Protein AF-A0AA39A8Y6-F1 (afdb_monomer)

Structure (mmCIF, N/CA/C/O backbone):
data_AF-A0AA39A8Y6-F1
#
_entry.id   AF-A0AA39A8Y6-F1
#
loop_
_atom_site.group_PDB
_atom_site.id
_atom_site.type_symbol
_atom_site.label_atom_id
_atom_site.label_alt_id
_atom_site.label_comp_id
_atom_site.label_asym_id
_atom_site.label_entity_id
_atom_site.label_seq_id
_atom_site.pdbx_PDB_ins_code
_atom_site.Cartn_x
_atom_site.Cartn_y
_atom_site.Cartn_z
_atom_site.occupancy
_atom_site.B_iso_or_equiv
_atom_site.auth_seq_id
_atom_site.auth_comp_id
_atom_site.auth_asym_id
_atom_site.auth_atom_id
_atom_site.pdbx_PDB_model_num
ATO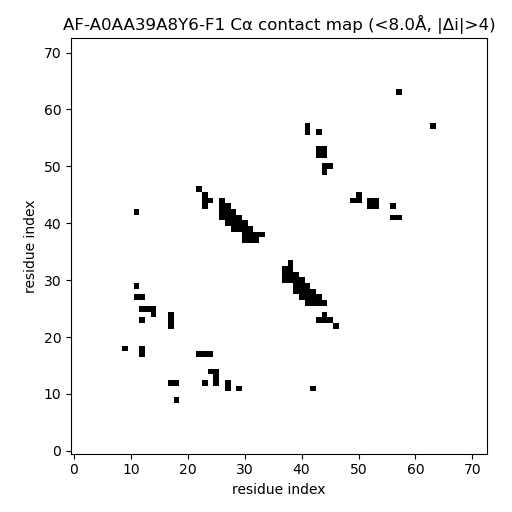M 1 N N . MET A 1 1 ? -1.955 -8.593 -27.105 1.00 43.09 1 MET A N 1
ATOM 2 C CA . MET A 1 1 ? -0.820 -9.163 -26.344 1.00 43.09 1 MET A CA 1
ATOM 3 C C . MET A 1 1 ? -1.340 -9.540 -24.958 1.00 43.09 1 MET A C 1
ATOM 5 O O . MET A 1 1 ? -1.685 -8.661 -24.182 1.00 43.09 1 MET A O 1
ATOM 9 N N . ASN A 1 2 ? -1.592 -10.831 -24.727 1.00 40.03 2 ASN A N 1
ATOM 10 C CA . ASN A 1 2 ? -2.421 -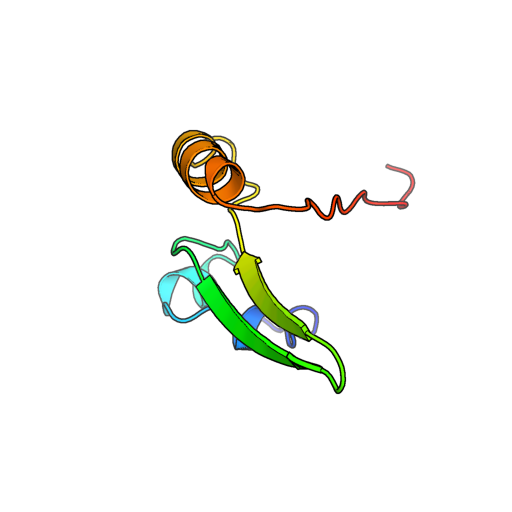11.346 -23.626 1.00 40.03 2 ASN A CA 1
ATOM 11 C C . ASN A 1 2 ? -1.715 -11.243 -22.256 1.00 40.03 2 ASN A C 1
ATOM 13 O O . ASN A 1 2 ? -1.011 -12.171 -21.866 1.00 40.03 2 ASN A O 1
ATOM 17 N N . LYS A 1 3 ? -1.965 -10.174 -21.484 1.00 53.81 3 LYS A N 1
ATOM 18 C CA . LYS A 1 3 ? -1.612 -10.065 -20.050 1.00 53.81 3 LYS A CA 1
ATOM 19 C C . LYS A 1 3 ? -2.535 -10.936 -19.169 1.00 53.81 3 LYS A C 1
ATOM 21 O O . LYS A 1 3 ? -3.143 -10.447 -18.221 1.00 53.81 3 LYS A O 1
ATOM 26 N N . ARG A 1 4 ? -2.682 -12.235 -19.473 1.00 47.97 4 ARG A N 1
ATOM 27 C CA . ARG A 1 4 ? -3.541 -13.160 -18.689 1.00 47.97 4 ARG A CA 1
ATOM 28 C C . ARG A 1 4 ? -3.133 -13.254 -17.207 1.00 47.97 4 ARG A C 1
ATOM 30 O O . ARG A 1 4 ? -3.948 -13.657 -16.387 1.00 47.97 4 ARG A O 1
ATOM 37 N N . SER A 1 5 ? -1.909 -12.853 -16.868 1.00 59.97 5 SER A N 1
ATOM 38 C CA . SER A 1 5 ? -1.300 -12.928 -15.536 1.00 59.97 5 SER A CA 1
ATOM 39 C C . SER A 1 5 ? -1.617 -11.762 -14.580 1.00 59.97 5 SER A C 1
ATOM 41 O O . SER A 1 5 ? -1.258 -11.857 -13.415 1.00 59.97 5 SER A O 1
ATOM 43 N N . PHE A 1 6 ? -2.323 -10.702 -15.004 1.00 62.88 6 PHE A N 1
ATOM 44 C CA . PHE A 1 6 ? -2.547 -9.490 -14.179 1.00 62.88 6 PHE A CA 1
ATOM 45 C C . PHE A 1 6 ? -3.994 -9.278 -13.701 1.00 62.88 6 PHE A C 1
ATOM 47 O O . PHE A 1 6 ? -4.364 -8.183 -13.285 1.00 62.88 6 PHE A O 1
ATOM 54 N N . LYS A 1 7 ? -4.828 -10.325 -13.716 1.00 69.06 7 LYS A N 1
ATOM 55 C CA . LYS A 1 7 ? -6.271 -10.220 -13.420 1.00 69.06 7 LYS A CA 1
ATOM 56 C C . LYS A 1 7 ? -6.590 -9.552 -12.071 1.00 69.06 7 LYS A C 1
ATOM 58 O O . LYS A 1 7 ? -7.598 -8.865 -11.970 1.00 69.06 7 LYS A O 1
ATOM 63 N N . TYR A 1 8 ? -5.758 -9.764 -11.051 1.00 71.81 8 TYR A N 1
ATOM 64 C CA . TYR A 1 8 ? -5.980 -9.206 -9.714 1.00 71.81 8 TYR A CA 1
ATOM 65 C C . TYR A 1 8 ? -5.463 -7.770 -9.560 1.00 71.81 8 TYR A C 1
ATOM 67 O O . TYR A 1 8 ? -6.093 -6.996 -8.849 1.00 71.81 8 TYR A O 1
ATOM 75 N N . ALA A 1 9 ? -4.393 -7.388 -10.267 1.00 72.12 9 ALA A N 1
ATOM 76 C CA . ALA A 1 9 ? -3.891 -6.009 -10.268 1.00 72.12 9 ALA A CA 1
ATOM 77 C C . ALA A 1 9 ? -4.938 -5.034 -10.835 1.00 72.12 9 ALA A C 1
ATOM 79 O O . ALA A 1 9 ? -5.153 -3.957 -10.297 1.00 72.12 9 ALA A O 1
ATOM 80 N N . TRP A 1 10 ? -5.718 -5.481 -11.824 1.00 71.50 10 TRP A N 1
ATOM 81 C CA . TRP A 1 10 ? -6.793 -4.692 -12.438 1.00 71.50 10 TRP A CA 1
ATOM 82 C C . TRP A 1 10 ? -7.934 -4.315 -11.486 1.00 71.50 10 TRP A C 1
ATOM 84 O O . TRP A 1 10 ? -8.729 -3.438 -11.808 1.00 71.50 10 TRP A O 1
ATOM 94 N N . VAL A 1 11 ? -8.059 -4.990 -10.340 1.00 74.81 11 VAL A N 1
ATOM 95 C CA . VAL A 1 11 ? -9.048 -4.618 -9.316 1.00 74.81 11 VAL A CA 1
ATOM 96 C C . VAL A 1 11 ? -8.621 -3.338 -8.588 1.00 74.81 11 VAL A C 1
ATOM 98 O O . VAL A 1 11 ? -9.477 -2.600 -8.101 1.00 74.81 11 VAL A O 1
ATOM 101 N N . LEU A 1 12 ? -7.312 -3.080 -8.518 1.00 72.69 12 LEU A N 1
ATOM 102 C CA . LEU A 1 12 ? -6.720 -1.935 -7.830 1.00 72.69 12 LEU A CA 1
ATOM 103 C C . LEU A 1 12 ? -6.299 -0.826 -8.804 1.00 72.69 12 LEU A C 1
ATOM 105 O O . LEU A 1 12 ? -6.425 0.344 -8.450 1.00 72.69 12 LEU A O 1
ATOM 109 N N . ASP A 1 13 ? -5.890 -1.170 -10.025 1.00 73.75 13 ASP A N 1
ATOM 110 C CA . ASP A 1 13 ? -5.513 -0.207 -11.063 1.00 73.75 13 ASP A CA 1
ATOM 111 C C . ASP A 1 13 ? -6.754 0.495 -11.634 1.00 73.75 13 ASP A C 1
ATOM 113 O O . ASP A 1 13 ? -7.628 -0.139 -12.242 1.00 73.75 13 ASP A O 1
ATOM 117 N N . LYS A 1 14 ? -6.824 1.819 -11.487 1.00 70.12 14 LYS A N 1
ATOM 118 C CA . LYS A 1 14 ? -7.971 2.627 -11.944 1.00 70.12 14 LYS A CA 1
ATOM 119 C C . LYS A 1 14 ? -7.686 3.379 -13.234 1.00 70.12 14 LYS A C 1
ATOM 121 O O . LYS A 1 14 ? -8.628 3.754 -13.938 1.00 70.12 14 LYS A O 1
ATOM 126 N N . LEU A 1 15 ? -6.419 3.630 -13.549 1.00 71.31 15 LEU A N 1
ATOM 127 C CA . LEU A 1 15 ? -6.034 4.438 -14.696 1.00 71.31 15 LEU A CA 1
ATOM 128 C C . LEU A 1 15 ? -5.739 3.560 -15.914 1.00 71.31 15 LEU A C 1
ATOM 130 O O . LEU A 1 15 ? -5.034 2.557 -15.847 1.00 71.31 15 LEU A O 1
ATOM 134 N N . LYS A 1 16 ? -6.196 4.002 -17.089 1.00 71.19 16 LYS A N 1
ATOM 135 C CA . LYS A 1 16 ? -5.921 3.312 -18.361 1.00 71.19 16 LYS A CA 1
ATOM 136 C C . LYS A 1 16 ? -4.415 3.182 -18.643 1.00 71.19 16 LYS A C 1
ATOM 138 O O . LYS A 1 16 ? -3.974 2.177 -19.192 1.00 71.19 16 LYS A O 1
ATOM 143 N N . VAL A 1 17 ? -3.629 4.175 -18.219 1.00 73.06 17 VAL A N 1
ATOM 144 C CA . VAL A 1 17 ? -2.166 4.174 -18.364 1.00 73.06 17 VAL A CA 1
ATOM 145 C C . VAL A 1 17 ? -1.495 3.088 -17.511 1.00 73.06 17 VAL A C 1
ATOM 147 O O . VAL A 1 17 ? -0.519 2.495 -17.970 1.00 73.06 17 VAL A O 1
ATOM 150 N N . GLU A 1 18 ? -2.052 2.756 -16.339 1.00 73.44 18 GLU A N 1
ATOM 151 C CA . GLU A 1 18 ? -1.578 1.655 -15.481 1.00 73.44 18 GLU A CA 1
ATOM 152 C C . GLU A 1 18 ? -1.820 0.310 -16.162 1.00 73.44 18 GLU A C 1
ATOM 154 O O . GLU A 1 18 ? -0.927 -0.534 -16.227 1.00 73.44 18 GLU A O 1
ATOM 159 N N . HIS A 1 19 ? -2.993 0.134 -16.781 1.00 72.19 19 HIS A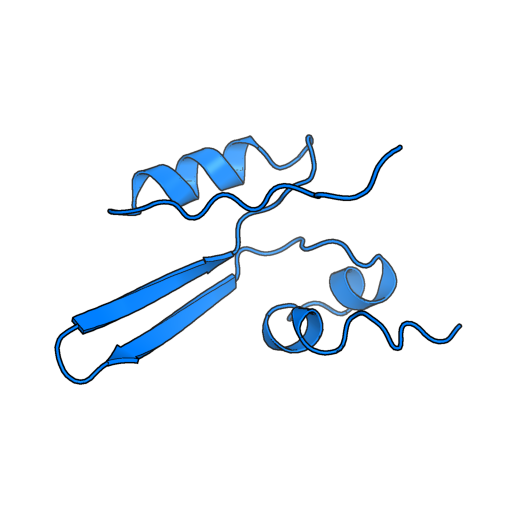 N 1
ATOM 160 C CA . HIS A 1 19 ? -3.319 -1.093 -17.517 1.00 72.19 19 HIS A CA 1
ATOM 161 C C . HIS A 1 19 ? -2.419 -1.291 -18.741 1.00 72.19 19 HIS A C 1
ATOM 163 O O . HIS A 1 19 ? -1.975 -2.413 -19.021 1.00 72.19 19 HIS A O 1
ATOM 169 N N . GLU A 1 20 ? -2.120 -0.210 -19.464 1.00 73.75 20 GLU A N 1
ATOM 170 C CA . GLU A 1 20 ? -1.250 -0.229 -20.643 1.00 73.75 20 GLU A CA 1
ATOM 171 C C . GLU A 1 20 ? 0.199 -0.569 -20.260 1.00 73.75 20 GLU A C 1
ATOM 173 O O . GLU A 1 20 ? 0.775 -1.509 -20.821 1.00 73.75 20 GLU A O 1
ATOM 178 N N . HIS A 1 21 ? 0.745 0.072 -19.224 1.00 72.56 21 HIS A N 1
ATOM 179 C CA . HIS A 1 21 ? 2.148 -0.093 -18.822 1.00 72.56 21 HIS A CA 1
ATOM 180 C C . HIS A 1 21 ? 2.385 -1.255 -17.844 1.00 72.56 21 HIS A C 1
ATOM 182 O O . HIS A 1 21 ? 3.489 -1.786 -17.790 1.00 72.56 21 HIS A O 1
ATOM 188 N N . GLY A 1 22 ? 1.351 -1.742 -17.149 1.00 68.50 22 GLY A N 1
ATOM 189 C CA . GLY A 1 22 ? 1.475 -2.786 -16.123 1.00 68.50 22 GLY A CA 1
ATOM 190 C C . GLY A 1 22 ? 2.221 -2.321 -14.869 1.00 68.50 22 GLY A C 1
ATOM 191 O O . GLY A 1 22 ? 2.904 -3.126 -14.242 1.00 68.50 22 GLY A O 1
ATOM 192 N N . ILE A 1 23 ? 2.135 -1.029 -14.556 1.00 70.69 23 ILE A N 1
ATOM 193 C CA . ILE A 1 23 ? 2.784 -0.378 -13.415 1.00 70.69 23 ILE A CA 1
ATOM 194 C C . ILE A 1 23 ? 1.693 0.413 -12.690 1.00 70.69 23 ILE A C 1
ATOM 196 O O . ILE A 1 23 ? 0.955 1.139 -13.353 1.00 70.69 23 ILE A O 1
ATOM 200 N N . ALA A 1 24 ? 1.604 0.290 -11.364 1.00 68.00 24 ALA A N 1
ATOM 201 C CA . ALA A 1 24 ? 0.749 1.151 -10.548 1.00 68.00 24 ALA A CA 1
ATOM 202 C C . ALA A 1 24 ? 1.310 2.585 -10.556 1.00 68.00 24 ALA A C 1
ATOM 204 O O . ALA A 1 24 ? 2.515 2.774 -10.368 1.00 68.00 24 ALA A O 1
ATOM 205 N N . ILE A 1 25 ? 0.460 3.584 -10.807 1.00 68.75 25 ILE A N 1
ATOM 206 C CA . ILE A 1 25 ? 0.819 5.007 -10.966 1.00 68.75 25 ILE A CA 1
ATOM 207 C C . ILE A 1 25 ? 0.018 5.906 -10.015 1.00 68.75 25 ILE A C 1
ATOM 209 O O . ILE A 1 25 ? 0.542 6.943 -9.618 1.00 68.75 25 ILE A O 1
ATOM 213 N N . ASP A 1 26 ? -1.179 5.511 -9.566 1.00 67.69 26 ASP A N 1
ATOM 214 C CA . ASP A 1 26 ? -1.957 6.157 -8.495 1.00 67.69 26 ASP A CA 1
ATOM 215 C C . ASP A 1 26 ? -2.005 5.320 -7.191 1.00 67.69 26 ASP A C 1
ATOM 217 O O . ASP A 1 26 ? -1.871 4.095 -7.214 1.00 67.69 26 ASP A O 1
ATOM 221 N N . ILE A 1 27 ? -2.157 5.978 -6.034 1.00 73.25 27 ILE A N 1
ATOM 222 C CA . ILE A 1 27 ? -2.243 5.295 -4.735 1.00 73.25 27 ILE A CA 1
ATOM 223 C C . ILE A 1 27 ? -3.661 4.762 -4.594 1.00 73.25 27 ILE A C 1
ATOM 225 O O . ILE A 1 27 ? -4.624 5.521 -4.439 1.00 73.25 27 ILE A O 1
ATOM 229 N N . SER A 1 28 ? -3.794 3.440 -4.567 1.00 77.00 28 SER A N 1
ATOM 230 C CA . SER A 1 28 ? -5.093 2.806 -4.391 1.00 77.00 28 SER A CA 1
ATOM 231 C C . SER A 1 28 ? -5.376 2.507 -2.923 1.00 77.00 28 SER A C 1
ATOM 233 O O . SER A 1 28 ? -4.680 1.743 -2.259 1.00 77.00 28 SER A O 1
ATOM 235 N N . LEU A 1 29 ? -6.448 3.121 -2.416 1.00 81.75 29 LEU A N 1
ATOM 236 C CA . LEU A 1 29 ? -6.996 2.858 -1.088 1.00 81.75 29 LEU A CA 1
ATOM 237 C C . LEU A 1 29 ? -8.160 1.880 -1.202 1.00 81.75 29 LEU A C 1
ATOM 239 O O . LEU A 1 29 ? -9.204 2.210 -1.777 1.00 81.75 29 LEU A O 1
ATOM 243 N N . TRP A 1 30 ? -8.011 0.704 -0.601 1.00 83.19 30 TRP A N 1
ATOM 244 C CA . TRP A 1 30 ? -9.084 -0.277 -0.501 1.00 83.19 30 TRP A CA 1
ATOM 245 C C . TRP A 1 30 ? -9.488 -0.476 0.952 1.00 83.19 30 TRP A C 1
ATOM 247 O O . TRP A 1 30 ? -8.642 -0.614 1.827 1.00 83.19 30 TRP A O 1
ATOM 257 N N . LYS A 1 31 ? -10.789 -0.467 1.236 1.00 87.19 31 LYS A N 1
ATOM 258 C CA . LYS A 1 31 ? -11.296 -0.566 2.608 1.00 87.19 31 LYS A CA 1
ATOM 259 C C . LYS A 1 31 ? -12.148 -1.810 2.742 1.00 87.19 31 LYS A C 1
ATOM 261 O O . LYS A 1 31 ? -13.074 -2.000 1.956 1.00 87.19 31 LYS A O 1
ATOM 266 N N . PHE A 1 32 ? -11.867 -2.624 3.751 1.00 86.69 32 PHE A N 1
ATOM 267 C CA . PHE A 1 32 ? -12.645 -3.822 4.028 1.00 86.69 32 PHE A CA 1
ATOM 268 C C . PHE A 1 32 ? -12.809 -4.058 5.523 1.00 86.69 32 PHE A C 1
ATOM 270 O O . PHE A 1 32 ? -11.937 -3.752 6.334 1.00 86.69 32 PHE A O 1
ATOM 277 N N . GLY A 1 33 ? -13.971 -4.593 5.886 1.00 89.12 33 GLY A N 1
ATOM 278 C CA . GLY A 1 33 ? -14.282 -4.988 7.252 1.00 89.12 33 GLY A CA 1
ATOM 279 C C . GLY A 1 33 ? -14.063 -6.482 7.444 1.00 89.12 33 GLY A C 1
ATOM 280 O O . GLY A 1 33 ? -14.481 -7.292 6.620 1.00 89.12 33 GLY A O 1
ATOM 281 N N . THR A 1 34 ? -13.440 -6.845 8.556 1.00 88.25 34 THR A N 1
ATOM 282 C CA . THR A 1 34 ? -13.474 -8.197 9.122 1.00 88.25 34 THR A CA 1
ATOM 28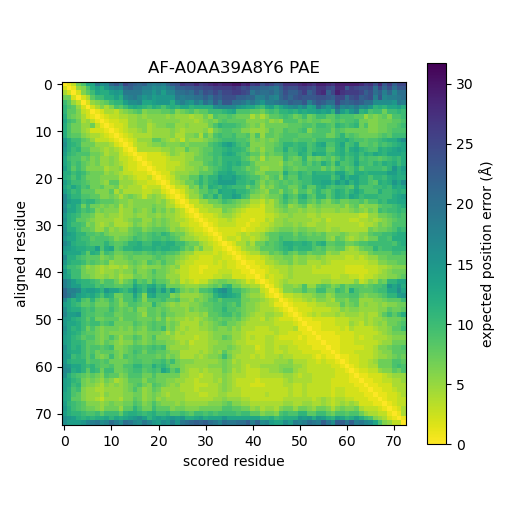3 C C . THR A 1 34 ? -14.399 -8.200 10.341 1.00 88.25 34 THR A C 1
ATOM 285 O O . THR A 1 34 ? -14.810 -7.143 10.815 1.00 88.25 34 THR A O 1
ATOM 288 N N . THR A 1 35 ? -14.699 -9.371 10.908 1.00 88.56 35 THR A N 1
ATOM 289 C CA . THR A 1 35 ? -15.557 -9.492 12.104 1.00 88.56 35 THR A CA 1
ATOM 290 C C . THR A 1 35 ? -15.033 -8.708 13.316 1.00 88.56 35 THR A C 1
ATOM 292 O O . THR A 1 35 ? -15.799 -8.414 14.22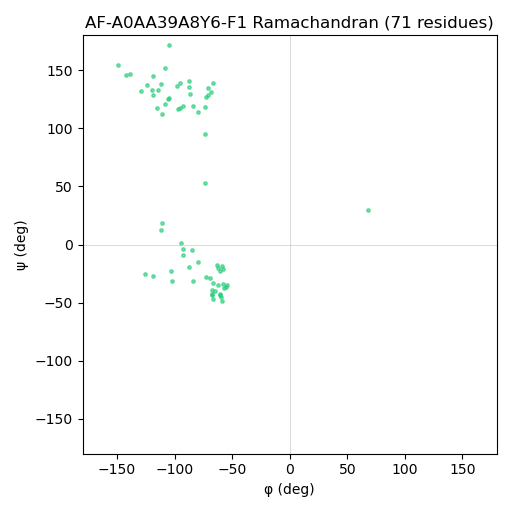7 1.00 88.56 35 THR A O 1
ATOM 295 N N . LYS A 1 36 ? -13.731 -8.387 13.351 1.00 89.50 36 LYS A N 1
ATOM 296 C CA . LYS A 1 36 ? -13.077 -7.714 14.487 1.00 89.50 36 LYS A CA 1
ATOM 297 C C . LYS A 1 36 ? -12.473 -6.350 14.150 1.00 89.50 36 LYS A C 1
ATOM 299 O O . LYS A 1 36 ? -12.357 -5.523 15.046 1.00 89.50 36 LYS A O 1
ATOM 304 N N . TYR A 1 37 ? -12.080 -6.110 12.898 1.00 86.44 37 TYR A N 1
ATOM 305 C CA . TYR A 1 37 ? -11.315 -4.921 12.516 1.00 86.44 37 TYR A CA 1
ATOM 306 C C . TYR A 1 37 ? -11.797 -4.319 11.203 1.00 86.44 37 TYR A C 1
ATOM 308 O O . TYR A 1 37 ? -12.172 -5.040 10.278 1.00 86.44 37 TYR A O 1
ATOM 316 N N . TYR A 1 38 ? -11.704 -2.996 11.111 1.00 88.69 38 TYR A N 1
ATOM 317 C CA . TYR A 1 38 ? -11.809 -2.266 9.857 1.00 88.69 38 TYR A CA 1
ATOM 318 C C . TYR A 1 38 ? -10.405 -2.006 9.318 1.00 88.69 38 TYR A C 1
ATOM 320 O O . TYR A 1 38 ? -9.598 -1.344 9.972 1.00 88.69 38 TYR A O 1
ATOM 328 N N . CYS A 1 39 ? -10.107 -2.552 8.146 1.00 87.44 39 CYS A N 1
ATOM 329 C CA . CYS A 1 39 ? -8.786 -2.503 7.544 1.00 87.44 39 CYS A CA 1
ATOM 330 C C . CYS A 1 39 ? -8.807 -1.618 6.296 1.00 87.44 39 CYS A C 1
ATOM 332 O O . CYS A 1 39 ? -9.730 -1.673 5.481 1.00 87.44 39 CYS A O 1
ATOM 334 N N . ILE A 1 40 ? -7.759 -0.812 6.149 1.00 88.31 40 ILE A N 1
ATOM 335 C CA . ILE A 1 40 ? -7.493 -0.020 4.951 1.00 88.31 40 ILE A CA 1
ATOM 336 C C . ILE A 1 40 ? -6.197 -0.558 4.353 1.00 88.31 40 ILE A C 1
ATOM 338 O O . ILE A 1 40 ? -5.155 -0.518 5.001 1.00 88.31 40 ILE A O 1
ATOM 342 N N . VAL A 1 41 ? -6.280 -1.090 3.138 1.00 86.62 41 VAL A N 1
ATOM 343 C CA . VAL A 1 41 ? -5.126 -1.452 2.319 1.00 86.62 41 VAL A CA 1
ATOM 344 C C . VAL A 1 41 ? -4.711 -0.222 1.540 1.00 86.62 41 VAL A C 1
ATOM 346 O O . VAL A 1 41 ? -5.541 0.419 0.891 1.00 86.62 41 VAL A O 1
ATOM 349 N N . ILE A 1 42 ? -3.426 0.079 1.618 1.00 84.69 42 ILE A N 1
ATOM 350 C CA . ILE A 1 42 ? -2.774 1.100 0.818 1.00 84.69 42 ILE A CA 1
ATOM 351 C C . ILE A 1 42 ? -1.860 0.345 -0.136 1.00 84.69 42 ILE A C 1
ATOM 353 O O . ILE A 1 42 ? -0.913 -0.299 0.315 1.00 84.69 42 ILE A O 1
ATOM 357 N N . ASP A 1 43 ? -2.181 0.375 -1.424 1.00 78.00 43 ASP A N 1
ATOM 358 C CA . ASP A 1 43 ? -1.281 -0.136 -2.449 1.00 78.00 43 ASP A CA 1
ATOM 359 C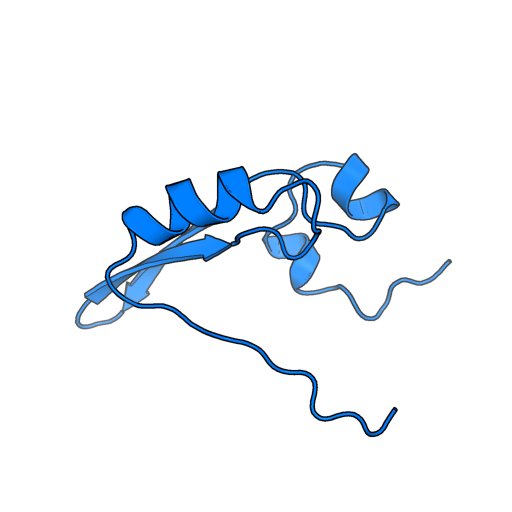 C . ASP A 1 43 ? -0.277 0.962 -2.802 1.00 78.00 43 ASP A C 1
ATOM 361 O O . ASP A 1 43 ? -0.662 2.074 -3.179 1.00 78.00 43 ASP A O 1
ATOM 365 N N . ALA A 1 44 ? 1.003 0.677 -2.586 1.00 72.44 44 ALA A N 1
ATOM 366 C CA . ALA A 1 44 ? 2.084 1.637 -2.731 1.00 72.44 44 ALA A CA 1
ATOM 367 C C . ALA A 1 44 ? 3.066 1.173 -3.810 1.00 72.44 44 ALA A C 1
ATOM 369 O O . ALA A 1 44 ? 3.330 -0.015 -3.980 1.00 72.44 44 ALA A O 1
ATOM 370 N N . TYR A 1 45 ? 3.620 2.129 -4.547 1.00 74.38 45 TYR A N 1
ATOM 371 C CA . TYR A 1 45 ? 4.406 1.858 -5.747 1.00 74.38 45 TYR A CA 1
ATOM 372 C C . TYR A 1 45 ? 5.722 1.131 -5.477 1.00 74.38 45 TYR A C 1
ATOM 374 O O . TYR A 1 45 ? 6.479 1.503 -4.584 1.00 74.38 45 TYR A O 1
ATOM 382 N N . GLY A 1 46 ? 6.051 0.174 -6.346 1.00 68.69 46 GLY A N 1
ATOM 383 C CA . GLY A 1 46 ? 7.343 -0.521 -6.341 1.00 68.69 46 GLY A CA 1
ATOM 384 C C . GLY A 1 46 ? 8.418 0.093 -7.248 1.00 68.69 46 GLY A C 1
ATOM 385 O O . GLY A 1 46 ? 9.542 -0.402 -7.269 1.00 68.69 46 GLY A O 1
ATOM 386 N N . HIS A 1 47 ? 8.098 1.136 -8.024 1.00 78.00 47 HIS A N 1
ATOM 387 C CA . HIS A 1 47 ? 9.051 1.763 -8.945 1.00 78.00 47 HIS A CA 1
ATOM 388 C C . HIS A 1 47 ? 9.870 2.862 -8.251 1.00 78.00 47 HIS A C 1
ATOM 390 O O . HIS A 1 47 ? 9.336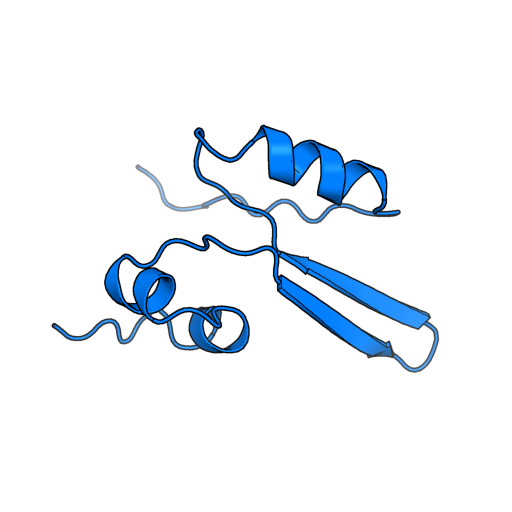 3.641 -7.459 1.00 78.00 47 HIS A O 1
ATOM 396 N N . TRP A 1 48 ? 11.167 2.940 -8.571 1.00 76.31 48 TRP A N 1
ATOM 397 C CA . TRP A 1 48 ? 12.134 3.809 -7.884 1.00 76.31 48 TRP A CA 1
ATOM 398 C C . TRP A 1 48 ? 11.733 5.292 -7.895 1.00 76.31 48 TRP A C 1
ATOM 400 O O . TRP A 1 48 ? 11.851 5.977 -6.879 1.00 76.31 48 TRP A O 1
ATOM 410 N N . ASP A 1 49 ? 11.153 5.759 -9.002 1.00 76.94 49 ASP A N 1
ATOM 411 C CA . ASP A 1 49 ? 10.698 7.149 -9.155 1.00 76.94 49 ASP A CA 1
ATOM 412 C C . ASP A 1 49 ? 9.598 7.560 -8.157 1.00 76.94 49 ASP A C 1
ATOM 414 O O . ASP A 1 49 ? 9.417 8.747 -7.884 1.00 76.94 49 ASP A O 1
ATOM 418 N N . PHE A 1 50 ? 8.881 6.598 -7.568 1.00 73.69 50 PHE A N 1
ATOM 419 C CA . PHE A 1 50 ? 7.703 6.846 -6.731 1.00 73.69 50 PHE A CA 1
ATOM 420 C C . PHE A 1 50 ? 7.915 6.504 -5.247 1.00 73.69 50 PHE A C 1
ATOM 422 O O . PHE A 1 50 ? 6.966 6.528 -4.458 1.00 73.69 50 PHE A O 1
ATOM 429 N N . ILE A 1 51 ? 9.165 6.270 -4.825 1.00 81.69 51 ILE A N 1
ATOM 430 C CA . ILE A 1 51 ? 9.524 5.960 -3.427 1.00 81.69 51 ILE A CA 1
ATOM 431 C C . ILE A 1 51 ? 9.023 7.034 -2.450 1.00 81.69 51 ILE A C 1
ATOM 433 O O . ILE A 1 51 ? 8.583 6.714 -1.348 1.00 81.69 51 ILE A O 1
ATOM 437 N N . LYS A 1 52 ? 9.044 8.314 -2.842 1.00 81.69 52 LYS A N 1
ATOM 438 C CA . LYS A 1 52 ? 8.572 9.415 -1.982 1.00 81.69 52 LYS A CA 1
ATOM 439 C C . LYS A 1 52 ? 7.095 9.257 -1.614 1.00 81.69 52 LYS A C 1
ATOM 441 O O . LYS A 1 52 ? 6.740 9.409 -0.449 1.00 81.69 52 LYS A O 1
ATOM 446 N N . ASN A 1 53 ? 6.266 8.885 -2.587 1.00 77.12 53 ASN A N 1
ATOM 447 C CA . ASN A 1 53 ? 4.836 8.676 -2.381 1.00 77.12 53 ASN A CA 1
ATOM 448 C C . ASN A 1 53 ? 4.590 7.462 -1.476 1.00 77.12 53 ASN A C 1
ATOM 450 O O . ASN A 1 53 ? 3.759 7.528 -0.570 1.00 77.12 53 ASN A O 1
ATOM 454 N N . MET A 1 54 ? 5.377 6.392 -1.656 1.00 82.88 54 MET A N 1
ATOM 455 C CA . MET A 1 54 ? 5.348 5.223 -0.775 1.00 82.88 54 MET A CA 1
ATOM 456 C C . MET A 1 54 ? 5.662 5.613 0.676 1.00 82.88 54 MET A C 1
ATOM 458 O O . MET A 1 54 ? 4.889 5.265 1.563 1.00 82.88 54 MET A O 1
ATOM 462 N N . VAL A 1 55 ? 6.726 6.384 0.936 1.00 84.81 55 VAL A N 1
ATOM 463 C CA . VAL A 1 55 ? 7.109 6.791 2.306 1.00 84.81 55 VAL A CA 1
ATOM 464 C C . VAL A 1 55 ? 5.999 7.585 2.996 1.00 84.81 55 VAL A C 1
ATOM 466 O O . VAL A 1 55 ? 5.655 7.291 4.143 1.00 84.81 55 VAL A O 1
ATOM 469 N N . THR A 1 56 ? 5.396 8.554 2.302 1.00 84.88 56 THR A N 1
ATOM 470 C CA . THR A 1 56 ? 4.266 9.322 2.846 1.00 84.88 56 THR A CA 1
ATOM 471 C C . THR A 1 56 ? 3.079 8.413 3.163 1.00 84.88 56 THR A C 1
ATOM 473 O O . THR A 1 56 ? 2.492 8.530 4.238 1.00 84.88 56 THR A O 1
ATOM 476 N N . SER A 1 57 ? 2.762 7.469 2.276 1.00 80.44 57 SER A N 1
ATOM 477 C CA . SER A 1 57 ? 1.640 6.544 2.461 1.00 80.44 57 SER A CA 1
ATOM 478 C C . SER A 1 57 ? 1.861 5.559 3.623 1.00 80.44 57 SER A C 1
ATOM 480 O O . SER A 1 57 ? 0.987 5.394 4.475 1.00 80.44 57 SER A O 1
ATOM 482 N N . THR A 1 58 ? 3.067 4.993 3.743 1.00 84.88 58 THR A N 1
ATOM 483 C CA . THR A 1 58 ? 3.431 4.033 4.794 1.00 84.88 58 THR A CA 1
ATOM 484 C C . THR A 1 58 ? 3.511 4.689 6.167 1.00 84.88 58 THR A C 1
ATOM 486 O O . THR A 1 58 ? 3.220 4.039 7.166 1.00 84.88 58 THR A O 1
ATOM 489 N N . SER A 1 59 ? 3.834 5.985 6.244 1.00 86.81 59 SER A N 1
ATOM 490 C CA . SER A 1 59 ? 3.878 6.716 7.521 1.00 86.81 59 SER A CA 1
ATOM 491 C C . SER A 1 59 ? 2.537 6.744 8.269 1.00 86.81 59 SER A C 1
ATOM 493 O O . SER A 1 59 ? 2.518 6.916 9.485 1.00 86.81 59 SER A O 1
ATOM 495 N N . GLN A 1 60 ? 1.421 6.560 7.556 1.00 82.81 60 GLN A N 1
ATOM 496 C CA . GLN A 1 60 ? 0.077 6.520 8.136 1.00 82.81 60 GLN A CA 1
ATOM 497 C C . GLN A 1 60 ? -0.380 5.093 8.479 1.00 82.81 60 GLN A C 1
ATOM 499 O O . GLN A 1 60 ? -1.423 4.916 9.112 1.00 82.81 60 GLN A O 1
ATOM 504 N N . ALA A 1 61 ? 0.368 4.069 8.060 1.00 85.12 61 ALA A N 1
ATOM 505 C CA . ALA A 1 61 ? -0.001 2.674 8.242 1.00 85.12 61 ALA A CA 1
ATOM 506 C C . ALA A 1 61 ? 0.488 2.135 9.596 1.00 85.12 61 ALA A C 1
ATOM 508 O O . ALA A 1 61 ? 1.636 2.320 9.987 1.00 85.12 61 ALA A O 1
ATOM 509 N N . GLY A 1 62 ? -0.382 1.406 10.303 1.00 88.06 62 GLY A N 1
ATOM 510 C CA . GLY A 1 62 ? -0.016 0.726 11.553 1.00 88.06 62 GLY A CA 1
ATOM 511 C C . GLY A 1 62 ? 0.727 -0.601 11.351 1.00 88.06 62 GLY A C 1
ATOM 512 O O . GLY A 1 62 ? 1.308 -1.130 12.294 1.00 88.06 62 GLY A O 1
ATOM 513 N N . CYS A 1 63 ? 0.699 -1.159 10.139 1.00 87.19 63 CYS A N 1
ATOM 514 C CA . CYS A 1 63 ? 1.391 -2.397 9.784 1.00 87.19 63 CYS A CA 1
ATOM 515 C C . CYS A 1 63 ? 1.815 -2.375 8.310 1.00 87.19 63 CYS A C 1
ATOM 517 O O . CYS A 1 63 ? 1.200 -1.683 7.499 1.00 87.19 63 CYS A O 1
ATOM 519 N N . LEU A 1 64 ? 2.860 -3.137 7.976 1.00 88.25 64 LEU A N 1
ATOM 520 C CA . LEU A 1 64 ? 3.408 -3.237 6.625 1.00 88.25 64 LEU A CA 1
ATOM 521 C C . LEU A 1 64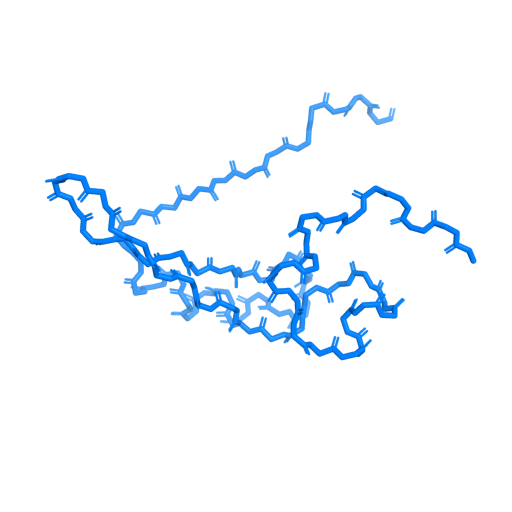 ? 3.433 -4.699 6.173 1.00 88.25 64 LEU A C 1
ATOM 523 O O . LEU A 1 64 ? 3.838 -5.580 6.932 1.00 88.25 64 LEU A O 1
ATOM 527 N N . VAL A 1 65 ? 3.046 -4.936 4.920 1.00 87.38 65 VAL A N 1
ATOM 528 C CA . VAL A 1 65 ? 3.174 -6.234 4.249 1.00 87.38 65 VAL A CA 1
ATOM 529 C C . VAL A 1 65 ? 4.278 -6.124 3.204 1.00 87.38 65 VAL A C 1
ATOM 531 O O . VAL A 1 65 ? 4.195 -5.293 2.305 1.00 87.38 65 VAL A O 1
ATOM 534 N N . LEU A 1 66 ? 5.310 -6.960 3.323 1.00 88.19 66 LEU A N 1
ATOM 535 C CA . LEU A 1 66 ? 6.413 -7.035 2.366 1.00 88.19 66 LEU A CA 1
ATOM 536 C C . LEU A 1 66 ? 6.260 -8.288 1.499 1.00 88.19 66 LEU A C 1
ATOM 538 O O . LEU A 1 66 ? 6.160 -9.397 2.022 1.00 88.19 66 LEU A O 1
ATOM 542 N N . ILE A 1 67 ? 6.276 -8.109 0.180 1.00 87.06 67 ILE A N 1
ATOM 543 C CA . ILE A 1 67 ? 6.223 -9.201 -0.796 1.00 87.06 67 ILE A CA 1
ATOM 544 C C . ILE A 1 67 ? 7.616 -9.364 -1.404 1.00 87.06 67 ILE A C 1
ATOM 546 O O . ILE A 1 67 ? 8.185 -8.406 -1.923 1.00 87.06 67 ILE A O 1
ATOM 550 N N . ILE A 1 68 ? 8.164 -10.579 -1.343 1.00 87.50 68 ILE A N 1
ATOM 551 C CA . ILE A 1 68 ? 9.484 -10.916 -1.888 1.00 87.50 68 ILE A CA 1
ATOM 552 C C . ILE A 1 68 ? 9.301 -12.004 -2.944 1.00 87.50 68 ILE A C 1
ATOM 554 O O . ILE A 1 68 ? 8.596 -12.986 -2.716 1.00 87.50 68 ILE A O 1
ATOM 558 N N . ASN A 1 69 ? 9.932 -11.829 -4.106 1.00 88.88 69 ASN A N 1
ATOM 559 C CA . ASN A 1 69 ? 9.931 -12.849 -5.147 1.00 88.88 69 ASN A CA 1
ATOM 560 C C . ASN A 1 69 ? 10.794 -14.046 -4.711 1.00 88.88 69 ASN A C 1
ATOM 562 O O . ASN A 1 69 ? 11.946 -13.870 -4.323 1.00 88.88 69 ASN A O 1
ATOM 566 N N . SER A 1 70 ? 10.240 -15.256 -4.788 1.00 92.56 70 SER A N 1
ATOM 567 C CA . SER A 1 70 ? 10.931 -16.507 -4.453 1.00 92.56 70 SER A CA 1
ATOM 568 C C . SER A 1 70 ? 11.574 -17.200 -5.660 1.00 92.56 70 SER A C 1
ATOM 570 O O . SER A 1 70 ? 12.102 -18.302 -5.523 1.00 92.56 70 SER A O 1
ATOM 572 N N . THR A 1 71 ? 11.478 -16.613 -6.852 1.00 91.12 71 THR A N 1
ATOM 573 C CA . THR A 1 71 ? 12.037 -17.186 -8.080 1.00 91.12 71 THR A CA 1
ATOM 574 C C . THR A 1 71 ? 13.559 -17.095 -8.044 1.00 91.12 71 THR A C 1
ATOM 576 O O . THR A 1 71 ? 14.117 -16.056 -7.694 1.00 91.12 71 THR A O 1
ATOM 579 N N . THR A 1 72 ? 14.232 -18.183 -8.408 1.00 81.69 72 THR A N 1
ATOM 580 C CA . THR A 1 72 ? 15.682 -18.182 -8.624 1.00 81.69 72 THR A CA 1
ATOM 581 C C . THR A 1 72 ? 15.972 -17.432 -9.924 1.00 81.69 72 THR A C 1
ATOM 583 O O . THR A 1 72 ? 15.325 -17.719 -10.927 1.00 81.69 72 THR A O 1
ATOM 586 N N . GLY A 1 73 ? 16.861 -16.435 -9.862 1.00 70.06 73 GLY A N 1
ATOM 587 C CA . GLY A 1 73 ? 17.170 -15.530 -10.977 1.00 70.06 73 GLY A CA 1
ATOM 588 C C . GLY A 1 73 ? 17.625 -16.232 -12.247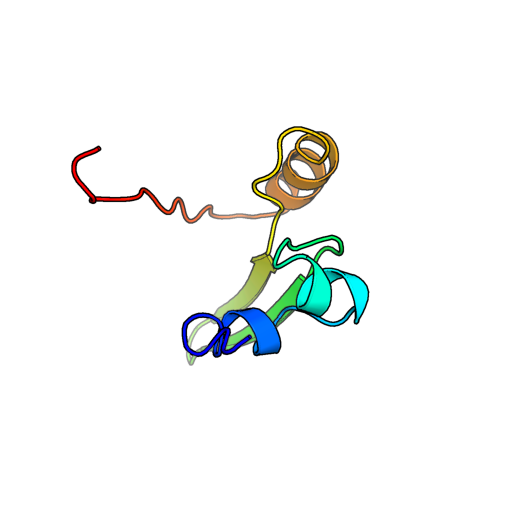 1.00 70.06 73 GLY A C 1
ATOM 589 O O . GLY A 1 73 ? 18.346 -17.248 -12.125 1.00 70.06 73 GLY A O 1
#

Radius of gyration: 14.07 Å; Cα contacts (8 Å, |Δi|>4): 56; chains: 1; bounding box: 33×28×41 Å

Sequence (73 aa):
MNKRSFKYAWVLDKLKVEHEHGIAIDISLWKFGTTKYYCIVIDAYGHWDFIKNMVTSTSQAGCLVLIINSTTG

InterPro domains:
  IPR000795 Translational (tr)-type GTP-binding domain [PF00009] (8-73)
  IPR000795 Translational (tr)-type GTP-binding domain [PR00315] (20-28)
  IPR000795 Translational (tr)-type GTP-binding domain [PR00315] (40-50)
  IPR000795 Translational (tr)-type GTP-binding domain [PR00315] (56-67)
  IPR027417 P-loop containing nucleoside triphosphate hydrolase [G3DSA:3.40.50.300] (1-73)
  IPR027417 P-loop containing nucleoside triphosphate hydrolase [SSF52540] (2-73)
  IPR050100 Translation factor GTPase superfamily members [PTHR23115] (1-73)

Nearest PDB structures (foldseek):
  5lzx-assembly1_jj  TM=8.289E-01  e=8.501E-04  Homo sapiens
  5wdt-assembly1_z  TM=9.077E-01  e=4.549E-02  Escherichia coli

Solvent-accessible surface area (backbone atoms only — not comparable to full-atom values): 5051 Å² total; per-residue (Å²): 134,88,70,79,88,46,72,70,57,58,77,60,51,83,49,72,66,24,68,73,71,74,46,77,83,71,80,34,78,46,79,50,76,56,101,87,46,82,45,74,48,73,52,64,50,89,52,80,93,38,46,69,60,28,54,63,57,53,73,75,48,94,72,84,88,85,87,77,86,86,73,82,130

Organism: Vitis rotundifolia (NCBI:txid103349)

Foldseek 3Di:
DDPVVCVPVVVQADDPVCVVVVFRDDWGWDWDDDPVDTDIDTDAGPDPVRVVVVVVVCVPDPDDDDDDDPDDD

pLDDT: mean 77.41, std 10.84, range [40.03, 92.56]

Secondary structure (DSSP, 8-state):
---GGGTTGGGT--SHHHHHHTS--S-EEEEEE-SS-EEEEEE---SGGGHHHHHHHHTT-S-----------

Mean predicted aligned error: 7.71 Å